Protein AF-A0AAN8WRN0-F1 (afdb_monomer)

Sequence (111 aa):
MSDSNYNPESPPEKLVVIGKMDPKRHRFPCCIVWTPLPLLTWFLPFIGHMGIATTSGVIRDFAGPYFVSEDNMAFGWPTKYWVLDPYRAQGGPSSYDRSVSLASEEYQGRM

Foldseek 3Di:
DDPDDDDVPDDPDPQPLLDDDDVVQQADAQKKFWDAAPPPCVVVVPDTFIWGAANRRWTFGPADQLDTDTNAHPRDGGPDIDHDRQCPADVGRVNVRVVSVVVNVVRNPPD

Mean predicted aligned error: 8.92 Å

Secondary structure (DSSP, 8-state):
-------TTPPS------S--BGGGTB-TTEEEEEEPTTHHHHSTT-EEEEEE-TT--EEEEEETTEEEESS-TT-S-SEEEE--GGGSTTHHHHHHHHHHHHHHHHHH--

pLDDT: mean 81.43, std 14.12, range [44.03, 93.88]

Solvent-accessible surface area (backbone atoms only — not comparable to full-atom values): 6506 Å² total; per-residue (Å²): 144,83,93,79,85,87,65,94,77,66,70,79,76,75,75,58,67,53,69,76,76,33,76,93,76,64,23,40,30,32,16,41,33,32,18,59,36,84,76,54,21,79,81,39,79,87,50,58,47,64,30,46,22,30,58,84,5,48,36,43,20,72,68,48,92,46,37,66,33,70,72,54,54,82,67,48,75,65,81,45,73,44,81,46,55,38,71,78,32,83,75,22,54,72,34,38,40,51,50,56,49,51,53,50,50,54,48,45,67,54,126

Structure (mmCIF, N/CA/C/O backbone):
data_AF-A0AAN8WRN0-F1
#
_entry.id   AF-A0AAN8WRN0-F1
#
loop_
_atom_site.group_PDB
_atom_site.id
_atom_site.type_symbol
_atom_site.label_atom_id
_atom_site.label_alt_id
_atom_site.label_comp_id
_atom_site.label_asym_id
_atom_site.label_entity_id
_atom_site.label_seq_id
_atom_site.pdbx_PDB_ins_code
_atom_site.Cartn_x
_atom_site.Cartn_y
_atom_site.Cartn_z
_atom_site.occupancy
_atom_site.B_iso_or_equiv
_atom_site.auth_seq_id
_atom_site.auth_comp_id
_atom_site.auth_asym_id
_atom_site.auth_atom_id
_atom_site.pdbx_PDB_model_num
ATOM 1 N N . MET A 1 1 ? -5.594 21.364 -34.618 1.00 47.97 1 MET A N 1
ATOM 2 C CA . MET A 1 1 ? -6.081 20.312 -35.531 1.00 47.97 1 MET A CA 1
ATOM 3 C C . MET A 1 1 ? -4.907 19.397 -35.839 1.00 47.97 1 MET A C 1
ATOM 5 O O . MET A 1 1 ? -4.107 19.792 -36.670 1.00 47.97 1 MET A O 1
ATOM 9 N N . SER A 1 2 ? -4.780 18.284 -35.100 1.00 44.81 2 SER A N 1
ATOM 10 C CA . SER A 1 2 ? -4.074 17.026 -35.447 1.00 44.81 2 SER A CA 1
ATOM 11 C C . SER A 1 2 ? -3.540 16.321 -34.187 1.00 44.81 2 SER A C 1
ATOM 13 O O . SER A 1 2 ? -2.332 16.228 -33.986 1.00 44.81 2 SER A O 1
ATOM 15 N N . ASP A 1 3 ? -4.445 15.816 -33.343 1.00 44.03 3 ASP A N 1
ATOM 16 C CA . ASP A 1 3 ? -4.111 14.763 -32.379 1.00 44.03 3 ASP A CA 1
ATOM 17 C C . ASP A 1 3 ? -4.320 13.417 -33.078 1.00 44.03 3 ASP A C 1
ATOM 19 O O . ASP A 1 3 ? -5.426 12.881 -33.117 1.00 44.03 3 ASP A O 1
ATOM 23 N N . SER A 1 4 ? -3.273 12.889 -33.707 1.00 56.25 4 SER A N 1
ATOM 24 C CA . SER A 1 4 ? -3.303 11.543 -34.280 1.00 56.25 4 SER A CA 1
ATOM 25 C C . SER A 1 4 ? -1.951 10.862 -34.113 1.00 56.25 4 SER A C 1
ATOM 27 O O . SER A 1 4 ? -1.133 10.855 -35.024 1.00 56.25 4 SER A O 1
ATOM 29 N N . ASN A 1 5 ? -1.728 10.289 -32.934 1.00 46.16 5 ASN A N 1
ATOM 30 C CA . ASN A 1 5 ? -0.713 9.258 -32.712 1.00 46.16 5 ASN A CA 1
ATOM 31 C C . ASN A 1 5 ? -1.256 8.203 -31.733 1.00 46.16 5 ASN A C 1
ATOM 33 O O . ASN A 1 5 ? -0.613 7.855 -30.747 1.00 46.16 5 ASN A O 1
ATOM 37 N N . TYR A 1 6 ? -2.472 7.706 -31.982 1.00 50.72 6 TYR A N 1
ATOM 38 C CA . TYR A 1 6 ? -2.938 6.471 -31.355 1.00 50.72 6 TYR A CA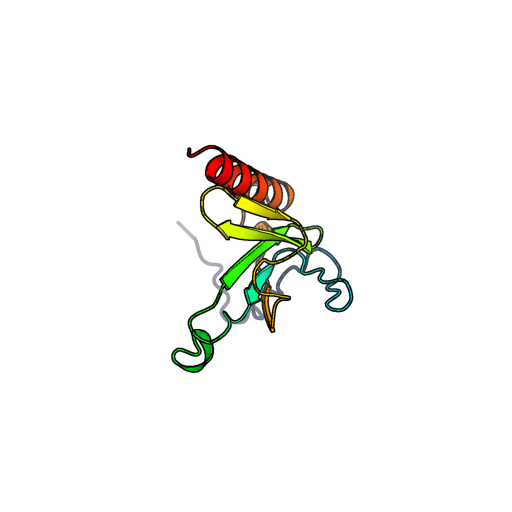 1
ATOM 39 C C . TYR A 1 6 ? -2.448 5.291 -32.199 1.00 50.72 6 TYR A C 1
ATOM 41 O O . TYR A 1 6 ? -2.935 5.074 -33.308 1.00 50.72 6 TYR A O 1
ATOM 49 N N . ASN A 1 7 ? -1.452 4.568 -31.684 1.00 54.97 7 ASN A N 1
ATOM 50 C CA . ASN A 1 7 ? -0.948 3.331 -32.270 1.00 54.97 7 ASN A CA 1
ATOM 51 C C . ASN A 1 7 ? -1.523 2.135 -31.480 1.00 54.97 7 ASN A C 1
ATOM 53 O O . ASN A 1 7 ? -1.169 1.980 -30.310 1.00 54.97 7 ASN A O 1
ATOM 57 N N . PRO A 1 8 ? -2.388 1.293 -32.074 1.00 52.84 8 PRO A N 1
ATOM 58 C CA . PRO A 1 8 ? -3.038 0.179 -31.379 1.00 52.84 8 PRO A CA 1
ATOM 59 C C . PRO A 1 8 ? -2.094 -0.989 -31.029 1.00 52.84 8 PRO A C 1
ATOM 61 O O . PRO A 1 8 ? -2.521 -1.919 -30.351 1.00 52.84 8 PRO A O 1
ATOM 64 N N . GLU A 1 9 ? -0.824 -0.951 -31.457 1.00 53.09 9 GLU A N 1
ATOM 65 C CA . GLU A 1 9 ? 0.161 -2.025 -31.238 1.00 53.09 9 GLU A CA 1
ATOM 66 C C . GLU A 1 9 ? 1.172 -1.759 -30.110 1.00 53.09 9 GLU A C 1
ATOM 68 O O . GLU A 1 9 ? 2.139 -2.510 -29.955 1.00 53.09 9 GLU A O 1
ATOM 73 N N . SER A 1 10 ? 0.999 -0.708 -29.298 1.00 48.59 10 SER A N 1
ATOM 74 C CA . SER A 1 10 ? 1.884 -0.521 -28.143 1.00 48.59 10 SER A CA 1
ATOM 75 C C . SER A 1 10 ? 1.725 -1.707 -27.173 1.00 48.59 10 SER A C 1
ATOM 77 O O . SER A 1 10 ? 0.598 -1.961 -26.733 1.00 48.59 10 SER A O 1
ATOM 79 N N . PRO A 1 11 ? 2.812 -2.418 -26.804 1.00 50.88 11 PRO A N 1
ATOM 80 C CA . PRO A 1 11 ? 2.768 -3.434 -25.754 1.00 50.88 11 PRO A CA 1
ATOM 81 C C . PRO A 1 11 ? 2.135 -2.828 -24.496 1.00 50.88 11 PRO A C 1
ATOM 83 O O . PRO A 1 11 ? 2.330 -1.626 -24.282 1.00 50.88 11 PRO A O 1
ATOM 86 N N . PRO A 1 12 ? 1.417 -3.605 -23.659 1.00 51.66 12 PRO A N 1
ATOM 87 C CA . PRO A 1 12 ? 0.852 -3.073 -22.426 1.00 51.66 12 PRO A CA 1
ATOM 88 C C . PRO A 1 12 ? 1.963 -2.344 -21.673 1.00 51.66 12 PRO A C 1
ATOM 90 O O . PRO A 1 12 ? 3.027 -2.919 -21.432 1.00 51.66 12 PRO A O 1
ATOM 93 N N . GLU A 1 13 ? 1.721 -1.053 -21.439 1.00 55.88 13 GLU A N 1
ATOM 94 C CA . GLU A 1 13 ? 2.589 -0.083 -20.777 1.00 55.88 13 GLU A CA 1
ATOM 95 C C . GLU A 1 13 ? 3.425 -0.807 -19.712 1.00 55.88 13 GLU A C 1
ATOM 97 O O . GLU A 1 13 ? 2.878 -1.316 -18.732 1.00 55.88 13 GLU A O 1
ATOM 102 N N . LYS A 1 14 ? 4.732 -0.995 -19.966 1.00 55.81 14 LYS A N 1
ATOM 103 C CA . LYS A 1 14 ? 5.615 -1.719 -19.042 1.00 55.81 14 LYS A CA 1
ATOM 104 C C . LYS A 1 14 ? 5.513 -1.012 -17.697 1.00 55.81 14 LYS A C 1
ATOM 106 O O . LYS A 1 14 ? 6.040 0.088 -17.574 1.00 55.81 14 LYS A O 1
ATOM 111 N N . LEU A 1 15 ? 4.842 -1.639 -16.728 1.00 60.50 15 LEU A N 1
ATOM 112 C CA . LEU A 1 15 ? 4.712 -1.120 -15.369 1.00 60.50 15 LEU A CA 1
ATOM 113 C C . LEU A 1 15 ? 6.104 -0.705 -14.895 1.00 60.50 15 LEU A C 1
ATOM 115 O O . LEU A 1 15 ? 7.000 -1.548 -14.778 1.00 60.50 15 LEU A O 1
ATOM 119 N N . VAL A 1 16 ? 6.306 0.596 -14.698 1.00 65.81 16 VAL A N 1
ATOM 120 C CA . VAL A 1 16 ? 7.597 1.121 -14.270 1.00 65.81 16 VAL A CA 1
ATOM 121 C C . VAL A 1 16 ? 7.731 0.814 -12.787 1.00 65.81 16 VAL A C 1
ATOM 123 O O . VAL A 1 16 ? 7.325 1.589 -11.926 1.00 65.81 16 VAL A O 1
ATOM 126 N N . VAL A 1 17 ? 8.260 -0.372 -12.482 1.00 66.25 17 VAL A N 1
ATOM 127 C CA . VAL A 1 17 ? 8.539 -0.775 -11.105 1.00 66.25 17 VAL A CA 1
ATOM 128 C C . VAL A 1 17 ? 9.722 0.052 -10.613 1.00 66.25 17 VAL A C 1
ATOM 130 O O . VAL A 1 17 ? 10.869 -0.184 -10.997 1.00 66.25 17 VAL A O 1
ATOM 133 N N . ILE A 1 18 ? 9.446 1.045 -9.771 1.00 73.31 18 ILE A N 1
ATOM 134 C CA . ILE A 1 18 ? 10.494 1.810 -9.100 1.00 73.31 18 ILE A CA 1
ATOM 135 C C . ILE A 1 18 ? 10.990 0.977 -7.931 1.00 73.31 18 ILE A C 1
ATOM 137 O O . ILE A 1 18 ? 10.327 0.881 -6.911 1.00 73.31 18 ILE A O 1
ATOM 141 N N . GLY A 1 19 ? 12.156 0.359 -8.090 1.00 79.06 19 GLY A N 1
ATOM 142 C CA . GLY A 1 19 ? 12.787 -0.437 -7.041 1.00 79.06 19 GLY A CA 1
ATOM 143 C C . GLY A 1 19 ? 12.561 -1.942 -7.175 1.00 79.06 19 GLY A C 1
ATOM 144 O O . GLY A 1 19 ? 11.933 -2.442 -8.106 1.00 79.06 19 GLY A O 1
ATOM 145 N N . LYS A 1 20 ? 13.156 -2.695 -6.249 1.00 84.94 20 L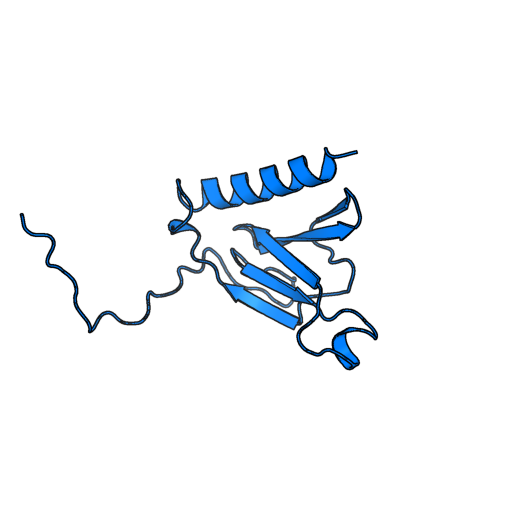YS A N 1
ATOM 146 C CA . LYS A 1 20 ? 13.127 -4.160 -6.255 1.00 84.94 20 LYS A CA 1
ATOM 147 C C . LYS A 1 20 ? 12.051 -4.664 -5.297 1.00 84.94 20 LYS A C 1
ATOM 149 O O . LYS A 1 20 ? 12.119 -4.382 -4.105 1.00 84.94 20 LYS A O 1
ATOM 154 N N . MET A 1 21 ? 11.116 -5.459 -5.813 1.00 89.06 21 MET A N 1
ATOM 155 C CA . MET A 1 21 ? 10.156 -6.201 -4.990 1.00 89.06 21 MET A CA 1
ATOM 156 C C . MET A 1 21 ? 10.903 -7.198 -4.096 1.00 89.06 21 MET A C 1
ATOM 158 O O . MET A 1 21 ? 11.685 -8.014 -4.594 1.00 89.06 21 MET A O 1
ATOM 162 N N . ASP A 1 22 ? 10.647 -7.157 -2.791 1.00 89.94 22 ASP A N 1
ATOM 163 C CA . ASP A 1 22 ? 11.194 -8.115 -1.828 1.00 89.94 22 ASP A CA 1
ATOM 164 C C . ASP A 1 22 ? 10.095 -8.580 -0.862 1.00 89.94 22 ASP A C 1
ATOM 166 O O . ASP A 1 22 ? 9.962 -8.048 0.245 1.00 89.94 22 ASP A O 1
ATOM 170 N N . PRO A 1 23 ? 9.302 -9.595 -1.257 1.00 87.75 23 PRO A N 1
ATOM 171 C CA . PRO A 1 23 ? 8.232 -10.126 -0.417 1.00 87.75 23 PRO A CA 1
ATOM 172 C C . PRO A 1 23 ? 8.732 -10.709 0.908 1.00 87.75 23 PRO A C 1
ATOM 174 O O . PRO A 1 23 ? 7.994 -10.691 1.886 1.00 87.75 23 PRO A O 1
ATOM 177 N N . LYS A 1 24 ? 9.986 -11.190 0.976 1.00 88.50 24 LYS A N 1
ATOM 178 C CA . LYS A 1 24 ? 10.563 -11.753 2.212 1.00 88.50 24 LYS A CA 1
ATOM 179 C C . LYS A 1 24 ? 10.801 -10.682 3.270 1.00 88.50 24 LYS A C 1
ATOM 181 O O . LYS A 1 24 ? 10.791 -10.982 4.459 1.00 88.50 24 LYS A O 1
ATOM 186 N N . ARG A 1 25 ? 11.056 -9.450 2.829 1.00 87.50 25 ARG A N 1
ATOM 187 C CA . ARG A 1 25 ? 11.216 -8.266 3.682 1.00 87.50 25 ARG A CA 1
ATOM 188 C C . ARG A 1 25 ? 9.974 -7.376 3.692 1.00 87.50 25 ARG A C 1
ATOM 190 O O . ARG A 1 25 ? 10.059 -6.249 4.163 1.00 87.50 25 ARG A O 1
ATOM 197 N N . HIS A 1 26 ? 8.864 -7.861 3.133 1.00 89.69 26 HIS A N 1
ATOM 198 C CA . HIS A 1 26 ? 7.605 -7.130 2.984 1.00 89.69 26 HIS A CA 1
ATOM 199 C C . HIS A 1 26 ? 7.756 -5.766 2.293 1.00 89.69 26 HIS A C 1
ATOM 201 O O . HIS A 1 26 ? 7.078 -4.801 2.635 1.00 89.69 26 HIS A O 1
ATOM 207 N N . ARG A 1 27 ? 8.646 -5.691 1.293 1.00 92.44 27 ARG A N 1
ATOM 208 C CA . ARG A 1 27 ? 8.853 -4.492 0.476 1.00 92.44 27 ARG A CA 1
ATOM 209 C C . ARG A 1 27 ? 8.110 -4.608 -0.843 1.00 92.44 27 ARG A C 1
ATOM 211 O O . ARG A 1 27 ? 8.450 -5.448 -1.681 1.00 92.44 27 ARG A O 1
ATOM 218 N N . PHE A 1 28 ? 7.144 -3.713 -1.035 1.00 92.50 28 PHE A N 1
ATOM 219 C CA . PHE A 1 28 ? 6.296 -3.660 -2.228 1.00 92.50 28 PHE A CA 1
ATOM 220 C C . PHE A 1 28 ? 6.310 -2.253 -2.847 1.00 92.50 28 PHE A C 1
ATOM 222 O O . PHE A 1 28 ? 5.348 -1.510 -2.682 1.00 92.50 28 PHE A O 1
ATOM 229 N N . PRO A 1 29 ? 7.403 -1.829 -3.506 1.00 93.31 29 PRO A N 1
ATOM 230 C CA . PRO A 1 29 ? 7.508 -0.478 -4.050 1.00 93.31 29 PRO A CA 1
ATOM 231 C C . PRO A 1 29 ? 6.351 -0.080 -4.971 1.00 93.31 29 PRO A C 1
ATOM 233 O O . PRO A 1 29 ? 6.005 -0.824 -5.888 1.00 93.31 29 PRO A O 1
ATOM 236 N N . CYS A 1 30 ? 5.773 1.102 -4.734 1.00 93.00 30 CYS A N 1
ATOM 237 C CA . CYS A 1 30 ? 4.664 1.668 -5.516 1.00 93.00 30 CYS A CA 1
ATOM 238 C C . CYS A 1 30 ? 3.471 0.711 -5.675 1.00 93.00 30 CYS A C 1
ATOM 240 O O . CYS A 1 30 ? 2.866 0.643 -6.741 1.00 93.00 30 CYS A O 1
ATOM 242 N N . CYS A 1 31 ? 3.146 -0.076 -4.650 1.00 93.50 31 CYS A N 1
ATOM 243 C CA . CYS A 1 31 ? 2.059 -1.049 -4.719 1.00 93.50 31 CYS A CA 1
ATOM 244 C C . CYS A 1 31 ? 0.888 -0.681 -3.812 1.00 93.50 31 CYS A C 1
ATOM 246 O O . CYS A 1 31 ? 1.068 -0.210 -2.692 1.00 93.50 31 CYS A O 1
ATOM 248 N N . ILE A 1 32 ? -0.317 -1.023 -4.255 1.00 93.00 32 ILE A N 1
ATOM 249 C CA . ILE A 1 32 ? -1.444 -1.261 -3.357 1.00 93.00 32 ILE A CA 1
ATOM 250 C C . ILE A 1 32 ? -1.317 -2.689 -2.844 1.00 93.00 32 ILE A C 1
ATOM 252 O O . ILE A 1 32 ? -1.133 -3.616 -3.630 1.00 93.00 32 ILE A O 1
ATOM 256 N N . VAL A 1 33 ? -1.420 -2.880 -1.539 1.00 93.62 33 VAL A N 1
ATOM 257 C CA . VAL A 1 33 ? -1.365 -4.197 -0.906 1.00 93.62 33 VAL A CA 1
ATOM 258 C C . VAL A 1 33 ? -2.720 -4.570 -0.327 1.00 93.62 33 VAL A C 1
ATOM 260 O O . VAL A 1 33 ? -3.489 -3.700 0.079 1.00 93.62 33 VAL A O 1
ATOM 263 N N . TRP A 1 34 ? -3.015 -5.867 -0.303 1.00 93.62 34 TRP A N 1
ATOM 264 C CA . TRP A 1 34 ? -4.262 -6.401 0.230 1.00 93.62 34 TRP A CA 1
ATOM 265 C C . TRP A 1 34 ? -4.000 -7.599 1.147 1.00 93.62 34 TRP A C 1
ATOM 267 O O . TRP A 1 34 ? -3.283 -8.544 0.785 1.00 93.62 34 TRP A O 1
ATOM 277 N N . THR A 1 35 ? -4.631 -7.568 2.316 1.00 92.12 35 THR A N 1
ATOM 278 C CA . THR A 1 35 ? -4.530 -8.579 3.373 1.00 92.12 35 THR A CA 1
ATOM 279 C C . THR A 1 35 ? -5.926 -9.103 3.721 1.00 92.12 35 THR A C 1
ATOM 281 O O . THR A 1 35 ? -6.851 -8.308 3.880 1.00 92.12 35 THR A O 1
ATOM 284 N N . PRO A 1 36 ? -6.123 -10.425 3.862 1.00 90.50 36 PRO A N 1
ATOM 285 C CA . PRO A 1 36 ? -7.404 -10.976 4.288 1.00 90.50 36 PRO A CA 1
ATOM 286 C C . PRO A 1 36 ? -7.704 -10.599 5.746 1.00 90.50 36 PRO A C 1
ATOM 288 O O . PRO A 1 36 ? -6.849 -10.723 6.619 1.00 90.50 36 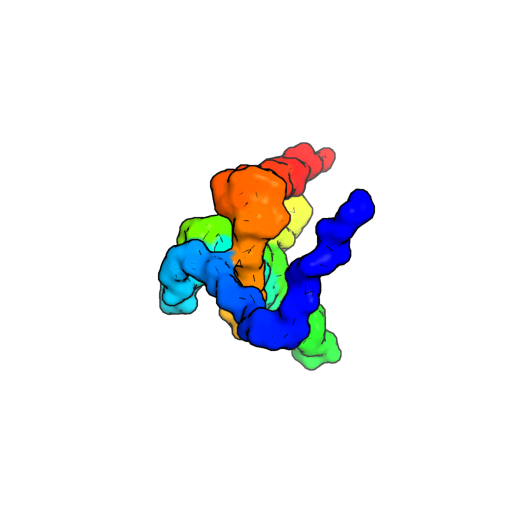PRO A O 1
ATOM 291 N N . LEU A 1 37 ? -8.939 -10.188 6.023 1.00 89.19 37 LEU A N 1
ATOM 292 C CA . LEU A 1 37 ? -9.440 -9.962 7.376 1.00 89.19 37 LEU A CA 1
ATOM 293 C C . LEU A 1 37 ? -9.838 -11.314 7.994 1.00 89.19 37 LEU A C 1
ATOM 295 O O . LEU A 1 37 ? -10.686 -12.010 7.417 1.00 89.19 37 LEU A O 1
ATOM 299 N N . PRO A 1 38 ? -9.268 -11.706 9.152 1.00 85.69 38 PRO A N 1
ATOM 300 C CA . PRO A 1 38 ? -9.612 -12.962 9.808 1.00 85.69 38 PRO A CA 1
ATOM 301 C C . PRO A 1 38 ? -11.124 -13.110 9.997 1.00 85.69 38 PRO A C 1
ATOM 303 O O . PRO A 1 38 ? -11.802 -12.156 10.376 1.00 85.69 38 PRO A O 1
ATOM 306 N N . LEU A 1 39 ? -11.644 -14.314 9.740 1.00 86.94 39 LEU A N 1
ATOM 307 C CA . LEU A 1 39 ? -13.068 -14.685 9.790 1.00 86.94 39 LEU A CA 1
ATOM 308 C C . LEU A 1 39 ? -13.948 -14.018 8.718 1.00 86.94 39 LEU A C 1
ATOM 310 O O . LEU A 1 39 ? -14.722 -14.712 8.067 1.00 86.94 39 LEU A O 1
ATOM 314 N N . LEU A 1 40 ? -13.819 -12.711 8.476 1.00 87.12 40 LEU A N 1
ATOM 315 C CA . LEU A 1 40 ? -14.668 -11.986 7.525 1.00 87.12 40 LEU A CA 1
ATOM 316 C C . LEU A 1 40 ? -14.397 -12.394 6.073 1.00 87.12 40 LEU A C 1
ATOM 318 O O . LEU A 1 40 ? -15.332 -12.693 5.329 1.00 87.12 40 LEU A O 1
ATOM 322 N N . THR A 1 41 ? -13.123 -12.470 5.680 1.00 88.31 41 THR A N 1
ATOM 323 C CA . THR A 1 41 ? -12.743 -12.867 4.315 1.00 88.31 41 THR A CA 1
ATOM 324 C C . THR A 1 41 ? -13.155 -14.307 3.995 1.00 88.31 41 THR A C 1
ATOM 326 O O . THR A 1 41 ? -13.314 -14.653 2.830 1.00 88.31 41 THR A O 1
ATOM 329 N N . TRP A 1 42 ? -13.377 -15.163 4.999 1.00 87.69 42 TRP A N 1
ATOM 330 C CA . TRP A 1 42 ? -13.849 -16.531 4.759 1.00 87.69 42 TRP A CA 1
ATOM 331 C C . TRP A 1 42 ? -15.288 -16.568 4.238 1.00 87.69 42 TRP A C 1
ATOM 333 O O . TRP A 1 42 ? -15.594 -17.378 3.368 1.00 87.69 42 TRP A O 1
ATOM 343 N N . PHE A 1 43 ? -16.154 -15.677 4.731 1.00 90.25 43 PHE A N 1
ATOM 344 C CA . PHE A 1 43 ? -17.536 -15.556 4.255 1.00 90.25 43 PHE A CA 1
ATOM 345 C C . PHE A 1 43 ? -17.641 -14.690 2.997 1.00 90.25 43 PHE A C 1
ATOM 347 O O . PHE A 1 43 ? -18.479 -14.950 2.136 1.00 90.25 43 PHE A O 1
ATOM 354 N N . LEU A 1 44 ? -16.795 -13.662 2.889 1.00 90.00 44 LEU A N 1
ATOM 355 C CA . LEU A 1 44 ? -16.800 -12.696 1.794 1.00 90.00 44 LEU A CA 1
ATOM 356 C C . LEU A 1 44 ? -15.375 -12.554 1.228 1.00 90.00 44 LEU A C 1
ATOM 358 O O . LEU A 1 44 ? -14.635 -11.662 1.644 1.00 90.00 44 LEU A O 1
ATOM 362 N N . PRO A 1 45 ? -14.974 -13.395 0.253 1.00 83.38 45 PRO A N 1
ATOM 363 C CA . PRO A 1 45 ? -13.576 -13.540 -0.187 1.00 83.38 45 PRO A CA 1
ATOM 364 C C . PRO A 1 45 ? -12.981 -12.311 -0.888 1.00 83.38 45 PRO A C 1
ATOM 366 O O . PRO A 1 45 ? -11.785 -12.274 -1.178 1.00 83.38 45 PRO A O 1
ATOM 369 N N . PHE A 1 46 ? -13.805 -11.302 -1.165 1.00 86.62 46 PHE A N 1
ATOM 370 C CA . PHE A 1 46 ? -13.400 -10.041 -1.784 1.00 86.62 46 PHE A CA 1
ATOM 371 C C . PHE A 1 46 ? -13.179 -8.923 -0.760 1.00 86.62 46 PHE A C 1
ATOM 373 O O . PHE A 1 46 ? -12.569 -7.908 -1.090 1.00 86.62 46 PHE A O 1
ATOM 380 N N . ILE A 1 47 ? -13.649 -9.102 0.479 1.00 88.12 47 ILE A N 1
ATOM 381 C CA . ILE A 1 47 ? -13.446 -8.136 1.557 1.00 88.12 47 ILE A CA 1
ATOM 3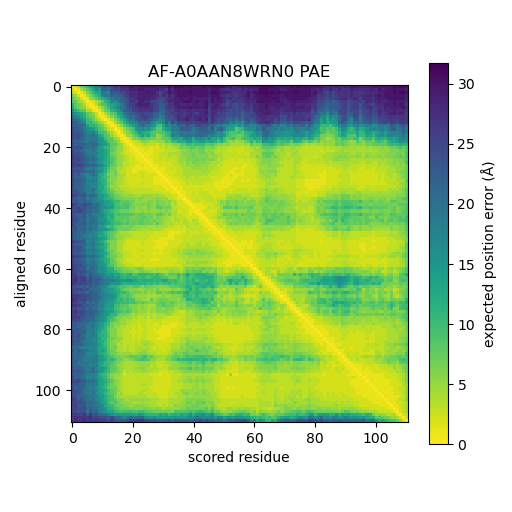82 C C . ILE A 1 47 ? -12.118 -8.439 2.232 1.00 88.12 47 ILE A C 1
ATOM 384 O O . ILE A 1 47 ? -11.847 -9.571 2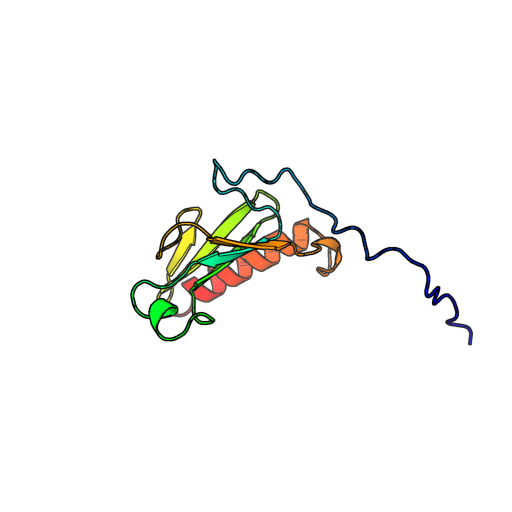.631 1.00 88.12 47 ILE A O 1
ATOM 388 N N . GLY A 1 48 ? -11.296 -7.412 2.377 1.00 89.81 48 GLY A N 1
ATOM 389 C CA . GLY A 1 48 ? -10.043 -7.469 3.107 1.00 89.81 48 GLY A CA 1
ATOM 390 C C . GLY A 1 48 ? -9.566 -6.067 3.431 1.00 89.81 48 GLY A C 1
ATOM 391 O O . GLY A 1 48 ? -10.260 -5.084 3.168 1.00 89.81 48 GLY A O 1
ATOM 392 N N . HIS A 1 49 ? -8.378 -6.000 4.004 1.00 91.62 49 HIS A N 1
ATOM 393 C CA . HIS A 1 49 ? -7.734 -4.763 4.381 1.00 91.62 49 HIS A CA 1
ATOM 394 C C . HIS A 1 49 ? -6.749 -4.304 3.317 1.00 91.62 49 HIS A C 1
ATOM 396 O O . HIS A 1 49 ? -6.044 -5.127 2.731 1.00 91.62 49 HIS A O 1
ATOM 402 N N . MET A 1 50 ? -6.693 -2.999 3.069 1.00 92.12 50 MET A N 1
ATOM 403 C CA . MET A 1 50 ? -5.848 -2.425 2.028 1.00 92.12 50 MET A CA 1
ATOM 404 C C . MET A 1 50 ? -4.848 -1.438 2.612 1.00 92.12 50 MET A C 1
ATOM 406 O O . MET A 1 50 ? -5.169 -0.648 3.496 1.00 92.12 50 MET A O 1
ATOM 410 N N . GLY A 1 51 ? -3.635 -1.475 2.073 1.00 92.00 51 GLY A N 1
ATOM 411 C CA . GLY A 1 51 ? -2.580 -0.511 2.356 1.00 92.00 51 GLY A CA 1
ATOM 412 C C . GLY A 1 51 ? -1.987 0.025 1.061 1.00 92.00 51 GLY A C 1
ATOM 413 O O . GLY A 1 51 ? -2.145 -0.572 -0.009 1.00 92.00 51 GLY A O 1
ATOM 414 N N . ILE A 1 52 ? -1.282 1.143 1.160 1.00 93.88 52 ILE A N 1
ATOM 415 C CA . ILE A 1 52 ? -0.532 1.723 0.047 1.00 93.88 52 ILE A CA 1
ATOM 416 C C . ILE A 1 52 ? 0.941 1.789 0.420 1.00 93.88 52 ILE A C 1
ATOM 418 O O . ILE A 1 52 ? 1.294 2.185 1.527 1.00 93.88 52 ILE A O 1
ATOM 422 N N . ALA A 1 53 ? 1.807 1.370 -0.491 1.00 93.75 53 ALA A N 1
ATOM 423 C CA . ALA A 1 53 ? 3.240 1.374 -0.279 1.00 93.75 53 ALA A CA 1
ATOM 424 C C . ALA A 1 53 ? 3.916 2.528 -1.022 1.00 93.75 53 ALA A C 1
ATOM 426 O O . ALA A 1 53 ? 3.539 2.875 -2.146 1.00 93.75 53 ALA A O 1
ATOM 427 N N . THR A 1 54 ? 4.932 3.101 -0.381 1.00 93.06 54 THR A N 1
ATOM 428 C CA . THR A 1 54 ? 5.799 4.157 -0.922 1.00 93.06 54 THR A CA 1
ATOM 429 C C . THR A 1 54 ? 6.726 3.624 -2.022 1.00 93.06 54 THR A C 1
ATOM 431 O O . THR A 1 54 ? 6.795 2.417 -2.280 1.00 93.06 54 THR A O 1
ATOM 434 N N . THR A 1 55 ? 7.510 4.497 -2.652 1.00 91.25 55 THR A N 1
ATOM 435 C CA . THR A 1 55 ? 8.558 4.116 -3.613 1.00 91.25 55 THR A CA 1
ATOM 436 C C . THR A 1 55 ? 9.668 3.271 -2.981 1.00 91.25 55 THR A C 1
ATOM 438 O O . THR A 1 55 ? 10.292 2.467 -3.668 1.00 91.25 55 THR A O 1
ATOM 441 N N . SER A 1 56 ? 9.889 3.373 -1.665 1.00 89.81 56 SER A N 1
ATOM 442 C CA . SER A 1 56 ? 10.804 2.493 -0.920 1.00 89.81 56 SER A CA 1
ATOM 443 C C . SER A 1 56 ? 10.189 1.128 -0.578 1.00 89.81 56 SER A C 1
ATOM 445 O O . SER A 1 56 ? 10.886 0.230 -0.100 1.00 89.81 56 SER A O 1
ATOM 447 N N . GLY A 1 57 ? 8.892 0.949 -0.837 1.00 89.81 57 GLY A N 1
ATOM 448 C CA . GLY A 1 57 ? 8.148 -0.272 -0.544 1.00 89.81 57 GLY A CA 1
ATOM 449 C C . GLY A 1 57 ? 7.723 -0.413 0.913 1.00 89.81 57 GLY A C 1
ATOM 450 O O . GLY A 1 57 ? 7.384 -1.522 1.320 1.00 89.81 57 GLY A O 1
ATOM 451 N N . VAL A 1 58 ? 7.750 0.669 1.695 1.00 91.88 58 VAL A N 1
ATOM 452 C CA . VAL A 1 58 ? 7.185 0.712 3.052 1.00 91.88 58 VAL A CA 1
ATOM 453 C C . VAL A 1 58 ? 5.670 0.829 2.940 1.00 91.88 58 VAL A C 1
ATOM 455 O O . VAL A 1 58 ? 5.173 1.724 2.261 1.00 91.88 58 VAL A O 1
ATOM 458 N N . ILE A 1 59 ? 4.938 -0.069 3.599 1.00 92.75 59 ILE A N 1
ATOM 459 C CA . ILE A 1 59 ? 3.472 -0.068 3.592 1.00 92.75 59 ILE A CA 1
ATOM 460 C C . ILE A 1 59 ? 2.952 0.938 4.625 1.00 92.75 59 ILE A C 1
ATOM 462 O O . ILE A 1 59 ? 3.352 0.895 5.790 1.00 92.75 59 ILE A O 1
ATOM 466 N N . ARG A 1 60 ? 2.024 1.798 4.196 1.00 90.44 60 ARG A N 1
ATOM 467 C CA . ARG A 1 60 ? 1.142 2.605 5.042 1.00 90.44 60 ARG A CA 1
ATOM 468 C C . ARG A 1 60 ? -0.240 1.956 5.071 1.00 90.44 60 ARG A C 1
ATOM 470 O O . ARG A 1 60 ? -0.902 1.818 4.039 1.00 90.44 60 ARG A O 1
ATOM 477 N N . ASP A 1 61 ? -0.639 1.510 6.253 1.00 86.75 61 ASP A N 1
ATOM 478 C CA . ASP A 1 61 ? -1.866 0.762 6.520 1.00 86.75 61 ASP A CA 1
ATOM 479 C C . ASP A 1 61 ? -2.782 1.605 7.426 1.00 86.75 61 ASP A C 1
ATOM 481 O O . ASP A 1 61 ? -2.391 1.987 8.525 1.00 86.75 61 ASP A O 1
ATOM 485 N N . PHE A 1 62 ? -4.013 1.873 6.986 1.00 81.88 62 PHE A N 1
ATOM 486 C CA . PHE A 1 62 ? -5.023 2.618 7.748 1.00 81.88 62 PHE A CA 1
ATOM 487 C C . PHE A 1 62 ? -5.812 1.683 8.679 1.00 81.88 62 PHE A C 1
ATOM 489 O O . PHE A 1 62 ? -6.973 1.355 8.443 1.00 81.88 62 PHE A O 1
ATOM 496 N N . ALA A 1 63 ? -5.137 1.221 9.725 1.00 70.75 63 ALA A N 1
ATOM 497 C CA . ALA A 1 63 ? -5.523 0.098 10.577 1.00 70.75 63 ALA A CA 1
ATOM 498 C C . ALA A 1 63 ? -6.680 0.355 11.565 1.00 70.75 63 ALA A C 1
ATOM 500 O O . ALA A 1 63 ? -7.160 -0.574 12.216 1.00 70.75 63 ALA A O 1
ATOM 501 N N . GLY A 1 64 ? -7.125 1.598 11.720 1.00 67.75 64 GLY A N 1
ATOM 502 C CA . GLY A 1 64 ? -8.200 1.960 12.643 1.00 67.75 64 GLY A CA 1
ATOM 503 C C . GLY A 1 64 ? -8.441 3.464 12.657 1.00 67.75 64 GLY A C 1
ATOM 504 O O . GLY A 1 64 ? -7.750 4.180 11.933 1.00 67.75 64 GLY A O 1
ATOM 505 N N . PRO A 1 65 ? -9.406 3.974 13.442 1.00 67.38 65 PRO A N 1
ATOM 506 C CA . PRO A 1 65 ? -9.665 5.406 13.540 1.00 67.38 65 PRO A CA 1
ATOM 507 C C . PRO A 1 65 ? -8.380 6.151 13.888 1.00 67.38 65 PRO A C 1
ATOM 509 O O . PRO A 1 65 ? -7.771 5.886 14.924 1.00 67.38 65 PRO A O 1
ATOM 512 N N . TYR A 1 66 ? -7.956 7.035 12.985 1.00 74.19 66 TYR A N 1
ATOM 513 C CA . TYR A 1 66 ? -6.826 7.945 13.191 1.00 74.19 66 TYR A CA 1
ATOM 514 C C . TYR A 1 66 ? -5.472 7.257 13.421 1.00 74.19 66 TYR A C 1
ATOM 516 O O . TYR A 1 66 ? -4.495 7.887 13.819 1.00 74.19 66 TYR A O 1
ATOM 524 N N . PHE A 1 67 ? -5.395 5.955 13.142 1.00 75.25 67 PHE A N 1
ATOM 525 C CA . PHE A 1 67 ? -4.185 5.165 13.281 1.00 75.25 67 PHE A CA 1
ATOM 526 C C . PHE A 1 67 ? -3.725 4.669 11.914 1.00 75.25 67 PHE A C 1
ATOM 528 O O . PHE A 1 67 ? -4.437 3.938 11.222 1.00 75.25 67 PHE A O 1
ATOM 535 N N . VAL A 1 68 ? -2.510 5.074 11.545 1.00 79.06 68 VAL A N 1
ATOM 536 C CA . VAL A 1 68 ? -1.810 4.586 10.357 1.00 79.06 68 VAL A CA 1
ATOM 537 C C . VAL A 1 68 ? -0.610 3.792 10.835 1.00 79.06 68 VAL A C 1
ATOM 539 O O . VAL A 1 68 ? 0.297 4.355 11.447 1.00 79.06 68 VAL A O 1
ATOM 542 N N . SER A 1 69 ? -0.614 2.494 10.567 1.00 78.50 69 SER A N 1
ATOM 543 C CA . SER A 1 69 ? 0.532 1.644 10.827 1.00 78.50 69 SER A CA 1
ATOM 544 C C . SER A 1 69 ? 1.558 1.781 9.707 1.00 78.50 69 SER A C 1
ATOM 546 O O . SER A 1 69 ? 1.215 1.811 8.520 1.00 78.50 69 SER A O 1
ATOM 548 N N . GLU A 1 70 ? 2.827 1.852 10.090 1.00 82.69 70 GLU A N 1
ATOM 549 C CA . GLU A 1 70 ? 3.960 1.914 9.178 1.00 82.69 70 GLU A CA 1
ATOM 550 C C . GLU A 1 70 ? 4.752 0.615 9.277 1.00 82.69 70 GLU A C 1
ATOM 552 O O . GLU A 1 70 ? 5.156 0.199 10.361 1.00 82.69 70 GLU A O 1
ATOM 557 N N . ASP A 1 71 ? 4.949 -0.039 8.134 1.00 78.19 71 ASP A N 1
ATOM 558 C CA . ASP A 1 71 ? 5.764 -1.251 8.004 1.00 78.19 71 ASP A CA 1
ATOM 559 C C . ASP A 1 71 ? 5.306 -2.467 8.831 1.00 78.19 71 ASP A C 1
ATOM 561 O O . ASP A 1 71 ? 6.025 -3.457 8.931 1.00 78.19 71 ASP A O 1
ATOM 565 N N . ASN A 1 72 ? 4.105 -2.424 9.414 1.00 78.88 72 ASN A N 1
ATOM 566 C CA . ASN A 1 72 ? 3.513 -3.536 10.151 1.00 78.88 72 ASN A CA 1
ATOM 567 C C . ASN A 1 72 ? 1.988 -3.532 9.989 1.00 78.88 72 ASN A C 1
ATOM 569 O O . ASN A 1 72 ? 1.287 -2.782 10.659 1.00 78.88 72 ASN A O 1
ATOM 573 N N . MET A 1 73 ? 1.452 -4.341 9.083 1.00 79.25 73 MET A N 1
ATOM 574 C CA . MET A 1 73 ? 0.013 -4.327 8.805 1.00 79.25 73 MET A CA 1
ATOM 575 C C . MET A 1 73 ? -0.819 -4.867 9.973 1.00 79.25 73 MET A C 1
ATOM 577 O O . MET A 1 73 ? -0.443 -5.854 10.607 1.00 79.25 73 MET A O 1
ATOM 581 N N . ALA A 1 74 ? -1.985 -4.272 10.226 1.00 78.56 74 ALA A N 1
ATOM 582 C CA . ALA A 1 74 ? -2.798 -4.611 11.401 1.00 78.56 74 ALA A CA 1
ATOM 583 C C . ALA A 1 74 ? -3.416 -6.013 11.357 1.00 78.56 74 ALA A C 1
ATOM 585 O O . ALA A 1 74 ? -3.672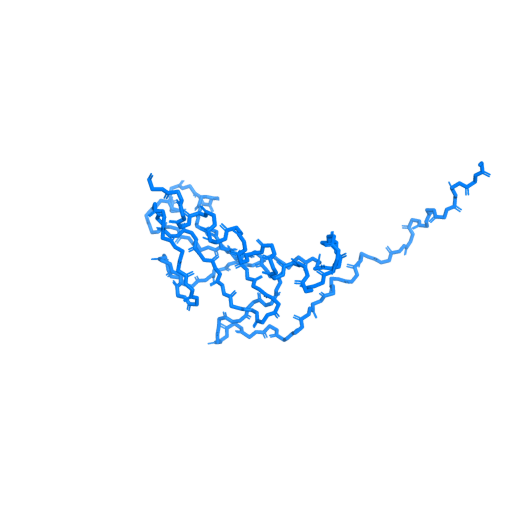 -6.612 12.400 1.00 78.56 74 ALA A O 1
ATOM 586 N N . PHE A 1 75 ? -3.626 -6.553 10.157 1.00 82.94 75 PHE A N 1
ATOM 587 C CA . PHE A 1 75 ? -4.272 -7.852 9.950 1.00 82.94 75 PHE A CA 1
ATOM 588 C C . PHE A 1 75 ? -3.318 -8.905 9.368 1.00 82.94 75 PHE A C 1
ATOM 590 O O . PHE A 1 75 ? -3.759 -9.923 8.839 1.00 82.94 75 PHE A O 1
ATOM 597 N N . GLY A 1 76 ? -2.007 -8.667 9.476 1.00 85.88 76 GLY A N 1
ATOM 598 C CA . GLY A 1 76 ? -0.962 -9.529 8.929 1.00 85.88 76 GLY A CA 1
ATOM 599 C C . GLY A 1 76 ? -0.469 -9.100 7.546 1.00 85.88 76 GLY A C 1
ATOM 600 O O . GLY A 1 76 ? -0.916 -8.110 6.968 1.00 85.88 76 GLY A O 1
ATOM 601 N N . TRP A 1 77 ? 0.502 -9.844 7.020 1.00 88.56 77 TRP A N 1
ATOM 602 C CA . TRP A 1 77 ? 1.200 -9.467 5.792 1.00 88.56 77 TRP A CA 1
ATOM 603 C C . TRP A 1 77 ? 0.333 -9.602 4.531 1.00 88.56 77 TRP A C 1
ATOM 605 O O . TRP A 1 77 ? -0.535 -10.480 4.474 1.00 88.56 77 TRP A O 1
ATOM 615 N N . PRO A 1 78 ? 0.590 -8.776 3.496 1.00 90.81 78 PRO A N 1
ATOM 616 C CA . PRO A 1 78 ? -0.139 -8.834 2.237 1.00 90.81 78 PRO A CA 1
ATOM 617 C C . PRO A 1 78 ? -0.123 -10.221 1.611 1.00 90.81 78 PRO A C 1
ATOM 619 O O . PRO A 1 78 ? 0.922 -10.862 1.505 1.00 90.81 78 PRO A O 1
ATOM 622 N N . THR A 1 79 ? -1.275 -10.640 1.096 1.00 91.12 79 THR A N 1
ATOM 623 C CA . THR A 1 79 ? -1.382 -11.852 0.263 1.00 91.12 79 THR A CA 1
ATOM 624 C C . THR A 1 79 ? -1.515 -11.521 -1.218 1.00 91.12 79 THR A C 1
ATOM 626 O O . THR A 1 79 ? -1.282 -12.378 -2.070 1.00 91.12 79 THR A O 1
ATOM 629 N N . LYS A 1 80 ? -1.875 -10.272 -1.539 1.00 91.56 80 LYS A N 1
ATOM 630 C CA . LYS A 1 80 ? -1.962 -9.748 -2.902 1.00 91.56 80 LYS A CA 1
ATOM 631 C C . LYS A 1 80 ? -1.363 -8.348 -2.944 1.00 91.56 80 LYS A C 1
ATOM 633 O O . LYS A 1 80 ? -1.432 -7.605 -1.966 1.00 91.56 80 LYS A O 1
ATOM 638 N N . TYR A 1 81 ? -0.812 -7.990 -4.094 1.00 93.00 81 TYR A N 1
ATOM 639 C CA . TYR A 1 81 ? -0.349 -6.641 -4.377 1.00 93.00 81 TYR A CA 1
ATOM 640 C C . TYR A 1 81 ? -0.707 -6.255 -5.810 1.00 93.00 81 TYR A C 1
ATOM 642 O O . TYR A 1 81 ? -0.832 -7.110 -6.689 1.00 93.00 81 TYR A O 1
ATOM 650 N N . TRP A 1 82 ? -0.859 -4.960 -6.034 1.00 92.31 82 TRP A N 1
ATOM 651 C CA . TRP A 1 82 ? -1.114 -4.361 -7.329 1.00 92.31 82 TRP A CA 1
ATOM 652 C C . TRP A 1 82 ? -0.129 -3.220 -7.547 1.00 92.31 82 TRP A C 1
ATOM 654 O O . TRP A 1 82 ? -0.126 -2.254 -6.787 1.00 92.31 82 TRP A O 1
ATOM 664 N N . VAL A 1 83 ? 0.712 -3.337 -8.572 1.00 91.75 83 VAL A N 1
ATOM 665 C CA . VAL A 1 83 ? 1.725 -2.324 -8.891 1.00 91.75 83 VAL A CA 1
ATOM 666 C C . VAL A 1 83 ? 1.045 -1.114 -9.525 1.00 91.75 83 VAL A C 1
ATOM 668 O O . VAL A 1 83 ? 0.282 -1.247 -10.482 1.00 91.75 83 VAL A O 1
ATOM 671 N N . LEU A 1 84 ? 1.331 0.064 -8.990 1.00 90.44 84 LEU A N 1
ATOM 672 C CA . LEU A 1 84 ? 0.940 1.344 -9.556 1.00 90.44 84 LEU A CA 1
ATOM 673 C C . LEU A 1 84 ? 2.084 1.910 -10.391 1.00 90.44 84 LEU A C 1
ATOM 675 O O . LEU A 1 84 ? 3.253 1.655 -10.113 1.00 90.44 84 LEU A O 1
ATOM 679 N N . ASP A 1 85 ? 1.733 2.712 -11.393 1.00 89.75 85 ASP A N 1
ATOM 680 C CA . ASP A 1 85 ? 2.706 3.534 -12.100 1.00 89.75 85 ASP A CA 1
ATOM 681 C C . ASP A 1 85 ? 2.840 4.899 -11.394 1.00 89.75 85 ASP A C 1
ATOM 683 O O . ASP A 1 85 ? 1.936 5.739 -11.491 1.00 89.75 85 ASP A O 1
ATOM 687 N N . PRO A 1 86 ? 3.953 5.148 -10.684 1.00 87.62 86 PRO A N 1
ATOM 688 C CA . PRO A 1 86 ? 4.174 6.396 -9.959 1.00 87.62 86 PRO A CA 1
ATOM 689 C C . PRO A 1 86 ? 4.391 7.604 -10.884 1.00 87.62 86 PRO A C 1
ATOM 691 O O . PRO A 1 86 ? 4.264 8.741 -10.429 1.00 87.62 86 PRO A O 1
ATOM 694 N N . TYR A 1 87 ? 4.678 7.411 -12.176 1.00 87.75 87 TYR A N 1
ATOM 695 C CA . TYR A 1 87 ? 4.798 8.514 -13.140 1.00 87.75 87 TYR A CA 1
ATOM 696 C C . TYR A 1 87 ? 3.446 9.102 -13.540 1.00 87.75 87 TYR A C 1
ATOM 698 O O . TYR A 1 87 ? 3.386 10.226 -14.037 1.00 87.75 87 TYR A O 1
ATOM 706 N N . ARG A 1 88 ? 2.353 8.385 -13.260 1.00 87.06 88 ARG A N 1
ATOM 707 C CA . ARG A 1 88 ? 0.987 8.893 -13.440 1.00 87.06 88 ARG A CA 1
ATOM 708 C C . ARG A 1 88 ? 0.565 9.851 -12.326 1.00 87.06 88 ARG A C 1
ATOM 710 O O . ARG A 1 88 ? -0.456 10.522 -12.463 1.00 87.06 88 ARG A O 1
ATOM 717 N N . ALA A 1 89 ? 1.331 9.940 -11.236 1.00 85.75 89 ALA A N 1
ATOM 718 C CA . ALA A 1 89 ? 1.139 10.973 -10.229 1.00 85.75 89 ALA A CA 1
ATOM 719 C C . ALA A 1 89 ? 1.580 12.340 -10.780 1.00 85.75 89 ALA A C 1
ATOM 721 O O . ALA A 1 89 ? 2.610 12.461 -11.444 1.00 85.75 89 ALA A O 1
ATOM 722 N N . GLN A 1 90 ? 0.825 13.398 -10.476 1.00 85.38 90 GLN A N 1
ATOM 723 C CA . GLN A 1 90 ? 1.215 14.759 -10.852 1.00 85.38 90 GLN A CA 1
ATOM 724 C C . GLN A 1 90 ? 2.515 15.134 -10.129 1.00 85.38 90 GLN A C 1
ATOM 726 O O . GLN A 1 90 ? 2.517 15.273 -8.910 1.00 85.38 90 GLN A O 1
ATOM 731 N N . GLY A 1 91 ? 3.621 15.278 -10.865 1.00 86.19 91 GLY A N 1
ATOM 732 C CA . GLY A 1 91 ? 4.961 15.481 -10.291 1.00 86.19 91 GLY A CA 1
ATOM 733 C C . GLY A 1 91 ? 5.780 14.195 -10.105 1.00 86.19 91 GLY A C 1
ATOM 734 O O . GLY A 1 91 ? 6.844 14.234 -9.487 1.00 86.19 91 GLY A O 1
ATOM 735 N N . GLY A 1 92 ? 5.307 13.070 -10.646 1.00 88.81 92 GLY A N 1
ATOM 736 C CA . GLY A 1 92 ? 6.040 11.811 -10.710 1.00 88.81 92 GLY A CA 1
ATOM 737 C C . GLY A 1 92 ? 6.260 11.133 -9.348 1.00 88.81 92 GLY A C 1
ATOM 738 O O . GLY A 1 92 ? 5.534 11.400 -8.387 1.00 88.81 92 GLY A O 1
ATOM 739 N N . PRO A 1 93 ? 7.287 10.272 -9.238 1.00 88.25 93 PRO A N 1
ATOM 740 C CA . PRO A 1 93 ? 7.496 9.410 -8.069 1.00 88.25 93 PRO A CA 1
ATOM 741 C C . PRO A 1 93 ? 7.687 10.138 -6.737 1.00 88.25 93 PRO A C 1
ATOM 743 O O . PRO A 1 93 ? 7.157 9.712 -5.716 1.00 88.25 93 PRO A O 1
ATOM 746 N N . SER A 1 94 ? 8.393 11.269 -6.735 1.00 88.06 94 SER A N 1
ATOM 747 C CA . SER A 1 94 ? 8.584 12.064 -5.515 1.00 88.06 94 SER A CA 1
ATOM 748 C C . SER A 1 94 ? 7.269 12.663 -5.014 1.00 88.06 94 SER A C 1
ATOM 750 O O . SER A 1 94 ? 7.053 12.795 -3.810 1.00 88.06 94 SER A O 1
ATOM 752 N N . SER A 1 95 ? 6.377 13.025 -5.940 1.00 91.00 95 SER A N 1
ATOM 753 C CA . SER A 1 95 ? 5.046 13.523 -5.603 1.00 91.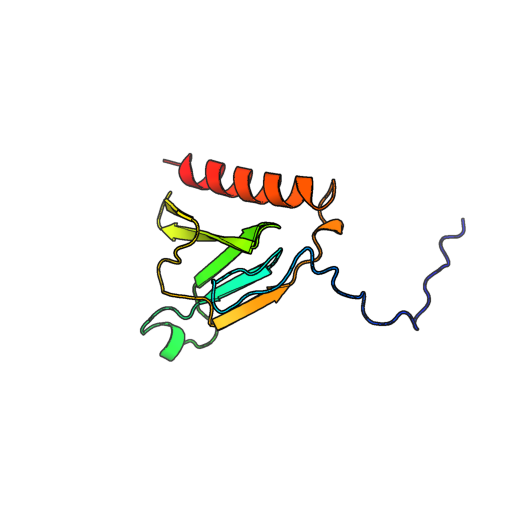00 95 SER A CA 1
ATOM 754 C C . SER A 1 95 ? 4.137 12.404 -5.101 1.00 91.00 95 SER A C 1
ATOM 756 O O . SER A 1 95 ? 3.396 12.620 -4.150 1.00 91.00 95 SER A O 1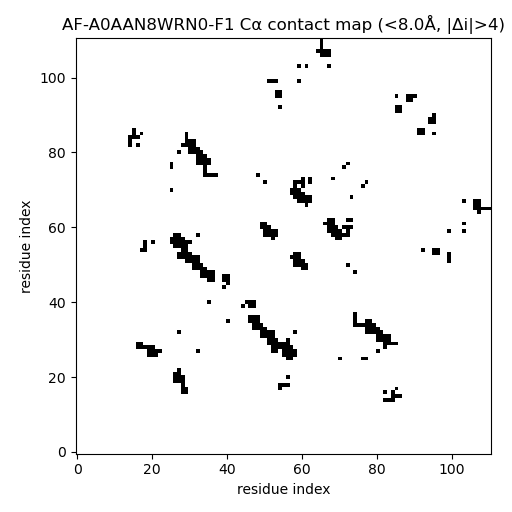
ATOM 758 N N . TYR A 1 96 ? 4.254 11.194 -5.662 1.00 91.94 96 TYR A N 1
ATOM 759 C CA . TYR A 1 96 ? 3.540 10.010 -5.175 1.00 91.94 96 TYR A CA 1
ATOM 760 C C . TYR A 1 96 ? 3.802 9.764 -3.680 1.00 91.94 96 TYR A C 1
ATOM 762 O O . TYR A 1 96 ? 2.854 9.714 -2.896 1.00 91.94 96 TYR A O 1
ATOM 770 N N . ASP A 1 97 ? 5.070 9.703 -3.260 1.00 92.25 97 ASP A N 1
ATOM 771 C CA . ASP A 1 97 ? 5.416 9.494 -1.844 1.00 92.25 97 ASP A CA 1
ATOM 772 C C . ASP A 1 97 ? 4.914 10.627 -0.954 1.00 92.25 97 ASP A C 1
ATOM 774 O O . ASP A 1 97 ? 4.380 10.388 0.131 1.00 92.25 97 ASP A O 1
ATOM 778 N N . ARG A 1 98 ? 5.033 11.871 -1.428 1.00 92.62 98 ARG A N 1
ATOM 779 C CA . ARG A 1 98 ? 4.491 13.030 -0.720 1.00 92.62 98 ARG A CA 1
ATOM 780 C C . ARG A 1 98 ? 2.978 12.910 -0.541 1.00 92.62 98 ARG A C 1
ATOM 782 O O . ARG A 1 98 ? 2.487 13.181 0.549 1.00 92.62 98 ARG A O 1
ATOM 789 N N . SER A 1 99 ? 2.241 12.498 -1.569 1.00 92.56 99 SER A N 1
ATOM 790 C CA . SER A 1 99 ? 0.793 12.288 -1.491 1.00 92.56 99 SER A CA 1
ATOM 791 C C . SER A 1 99 ? 0.421 11.181 -0.506 1.00 92.56 99 SER A C 1
ATOM 793 O O . SER A 1 99 ? -0.517 11.364 0.266 1.00 92.56 99 SER A O 1
ATOM 795 N N . VAL A 1 100 ? 1.162 10.068 -0.484 1.00 91.94 100 VAL A N 1
ATOM 796 C CA . VAL A 1 100 ? 0.955 8.983 0.494 1.00 91.94 100 VAL A CA 1
ATOM 797 C C . VAL A 1 100 ? 1.169 9.486 1.926 1.00 91.94 100 VAL A C 1
ATOM 799 O O . VAL A 1 100 ? 0.357 9.200 2.811 1.00 91.94 100 VAL A O 1
ATOM 802 N N . SER A 1 101 ? 2.224 10.268 2.159 1.00 91.19 101 SER A N 1
ATOM 803 C CA . SER A 1 101 ? 2.505 10.862 3.471 1.00 91.19 101 SER A CA 1
ATOM 804 C C . SER A 1 101 ? 1.427 11.857 3.897 1.00 91.19 101 SER A C 1
ATOM 806 O O . SER A 1 101 ? 0.883 11.711 4.985 1.00 91.19 101 SER A O 1
ATOM 808 N N . LEU A 1 102 ? 1.038 12.790 3.021 1.00 90.94 102 LEU A N 1
ATOM 809 C CA . LEU A 1 102 ? -0.020 13.767 3.306 1.00 90.94 102 LEU A CA 1
ATOM 810 C C . LEU A 1 102 ? -1.358 13.090 3.624 1.00 90.94 102 LEU A C 1
ATOM 812 O O . LEU A 1 102 ? -2.048 13.499 4.551 1.00 90.94 102 LEU A O 1
ATOM 816 N N . ALA A 1 103 ? -1.715 12.032 2.892 1.00 88.69 103 ALA A N 1
ATOM 817 C CA . ALA A 1 103 ? -2.918 11.254 3.180 1.00 88.69 103 ALA A CA 1
ATOM 818 C C . ALA A 1 103 ? -2.838 10.547 4.544 1.00 88.69 103 ALA A C 1
ATOM 820 O O . ALA A 1 103 ? -3.840 10.458 5.251 1.00 88.69 103 ALA A O 1
ATOM 821 N N . SER A 1 104 ? -1.649 10.064 4.921 1.00 87.38 104 SER A N 1
ATOM 822 C CA . SER A 1 104 ? -1.416 9.452 6.234 1.00 87.38 104 SER A CA 1
ATOM 823 C C . SER A 1 104 ? -1.582 10.476 7.364 1.00 87.38 104 SER A C 1
ATOM 825 O O . SER A 1 104 ? -2.262 10.195 8.346 1.00 87.38 104 SER A O 1
ATOM 827 N N . GLU A 1 105 ? -0.997 11.665 7.208 1.00 87.31 105 GLU A N 1
ATOM 828 C CA . GLU A 1 105 ? -1.061 12.767 8.180 1.00 87.31 105 GLU A CA 1
ATOM 829 C C . GLU A 1 105 ? -2.488 13.300 8.348 1.00 87.31 105 GLU A C 1
ATOM 831 O O . GLU A 1 105 ? -2.974 13.420 9.470 1.00 87.31 105 GLU A O 1
ATOM 836 N N . GLU A 1 106 ? -3.193 13.554 7.243 1.00 87.12 106 GLU A N 1
ATOM 837 C CA . GLU A 1 106 ? -4.592 13.997 7.253 1.00 87.12 106 GLU A CA 1
ATOM 838 C C . GLU A 1 106 ? -5.495 12.990 7.979 1.00 87.12 106 GLU A C 1
ATOM 840 O O . GLU A 1 106 ? -6.380 13.376 8.740 1.00 87.12 106 GLU A O 1
ATOM 845 N N . TYR A 1 107 ? -5.268 11.689 7.775 1.00 82.56 107 TYR A N 1
ATOM 846 C CA . TYR A 1 107 ? -6.043 10.652 8.449 1.00 82.56 107 TYR A CA 1
ATOM 847 C C . TYR A 1 107 ? -5.763 10.587 9.956 1.00 82.56 107 TYR A C 1
ATOM 849 O O . TYR A 1 107 ? -6.694 10.375 10.726 1.00 82.56 107 TYR A O 1
ATOM 857 N N . GLN A 1 108 ? -4.512 10.794 10.381 1.00 78.88 108 GLN A N 1
ATOM 858 C CA . GLN A 1 108 ? -4.144 10.885 11.802 1.00 78.88 108 GLN A CA 1
ATOM 859 C C . GLN A 1 108 ? -4.666 12.169 12.470 1.00 78.88 108 GLN A C 1
ATOM 861 O O . GLN A 1 108 ? -4.947 12.168 13.665 1.00 78.88 108 GLN A O 1
ATOM 866 N N . GLY A 1 109 ? -4.756 13.269 11.715 1.00 71.12 109 GLY A N 1
ATOM 867 C CA . GLY A 1 109 ? -5.113 14.598 12.219 1.00 71.12 109 GLY A CA 1
ATOM 868 C C . GLY A 1 109 ? -6.612 14.861 12.366 1.00 71.12 109 GLY A C 1
ATOM 869 O O . GLY A 1 109 ? -7.001 15.814 13.041 1.00 71.12 109 GLY A O 1
ATOM 870 N N . ARG A 1 110 ? -7.469 14.032 11.765 1.00 63.16 110 ARG A N 1
ATOM 871 C CA . ARG A 1 110 ? -8.902 14.029 12.081 1.00 63.16 110 ARG A CA 1
ATOM 872 C C . ARG A 1 110 ? -9.023 13.431 13.482 1.00 63.16 110 ARG A C 1
ATOM 874 O O . ARG A 1 110 ? -8.569 12.324 13.687 1.00 63.16 110 ARG A O 1
ATOM 881 N N . MET A 1 111 ? -9.540 14.166 14.460 1.00 47.34 111 MET A N 1
ATOM 882 C CA . MET A 1 111 ? -9.834 13.666 15.808 1.00 47.34 111 MET A CA 1
ATOM 883 C C . MET A 1 111 ? -11.285 14.003 16.107 1.00 47.34 111 MET A C 1
ATOM 885 O O . MET A 1 111 ? -11.646 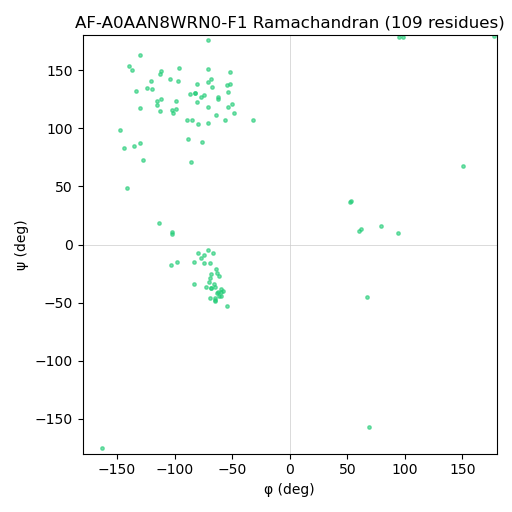15.184 15.899 1.00 47.34 111 MET A O 1
#

Organism: Halocaridina rubra (NCBI:txid373956)

Nearest PDB structures (foldseek):
  7ouf-assembly1_D  TM=3.030E-01  e=2.783E+00  Simian T-lymphotropic virus 1

InterPro domains:
  IPR008496 TMEM222/RTE1 [PF05608] (22-91)
  IPR008496 TMEM222/RTE1 [PTHR20921] (17-111)

Radius of gyration: 16.69 Å; Cα contacts (8 Å, |Δi|>4): 199; chains: 1; bounding box: 31×37×51 Å